Protein AF-W1YRR3-F1 (afdb_monomer_lite)

Structure (mmCIF, N/CA/C/O backbone):
data_AF-W1YRR3-F1
#
_entry.id   AF-W1YRR3-F1
#
loop_
_atom_site.group_PDB
_atom_site.id
_atom_site.type_symbol
_atom_site.label_atom_id
_atom_site.label_alt_id
_atom_site.label_comp_id
_atom_site.label_asym_id
_atom_site.label_entity_id
_atom_site.label_seq_id
_atom_site.pdbx_PDB_ins_code
_atom_site.Cartn_x
_atom_site.Cartn_y
_atom_site.Cartn_z
_atom_site.occupancy
_atom_site.B_iso_or_equiv
_atom_site.auth_seq_id
_atom_site.auth_comp_id
_atom_site.auth_asym_id
_atom_site.auth_atom_id
_atom_site.pdbx_PDB_model_num
ATOM 1 N N . ARG A 1 1 ? -19.449 -3.623 0.947 1.00 77.38 1 ARG A N 1
ATOM 2 C CA . ARG A 1 1 ? -18.836 -3.225 2.238 1.00 77.38 1 ARG A CA 1
ATOM 3 C C . ARG A 1 1 ? -17.518 -3.935 2.559 1.00 77.38 1 ARG A C 1
ATOM 5 O O . ARG A 1 1 ? -16.496 -3.275 2.510 1.00 77.38 1 ARG A O 1
ATOM 12 N N . HIS A 1 2 ? -17.472 -5.234 2.900 1.00 93.50 2 HIS A N 1
ATOM 13 C CA . HIS A 1 2 ? -16.173 -5.859 3.242 1.00 93.50 2 HIS A CA 1
ATOM 14 C C . HIS A 1 2 ? -15.254 -6.070 2.035 1.00 93.50 2 HIS A C 1
ATOM 16 O O . HIS A 1 2 ? -14.051 -5.896 2.172 1.00 93.50 2 HIS A O 1
ATOM 22 N N . LYS A 1 3 ? -15.820 -6.391 0.865 1.00 96.31 3 LYS A N 1
ATOM 23 C CA . LYS A 1 3 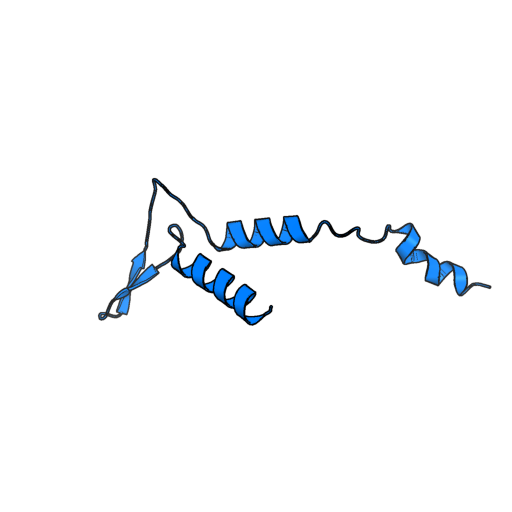? -15.065 -6.543 -0.385 1.00 96.31 3 LYS A CA 1
ATOM 24 C C . LYS A 1 3 ? -14.322 -5.264 -0.778 1.00 96.31 3 LYS A C 1
ATOM 26 O O . LYS A 1 3 ? -13.139 -5.346 -1.058 1.00 96.31 3 LYS A O 1
ATOM 31 N N . GLU A 1 4 ? -15.009 -4.120 -0.783 1.00 96.56 4 GLU A N 1
ATOM 32 C CA . GLU A 1 4 ? -14.396 -2.819 -1.108 1.00 96.56 4 GLU A CA 1
ATOM 33 C C . GLU A 1 4 ? -13.281 -2.502 -0.121 1.00 96.56 4 GLU A C 1
ATOM 35 O O . GLU A 1 4 ? -12.147 -2.382 -0.542 1.00 96.56 4 GLU A O 1
ATOM 40 N N . ARG A 1 5 ? -13.555 -2.585 1.188 1.00 94.56 5 ARG A N 1
ATOM 41 C CA . ARG A 1 5 ? -12.531 -2.369 2.220 1.00 94.56 5 ARG A CA 1
ATOM 42 C C . ARG A 1 5 ? -11.278 -3.229 2.020 1.00 94.56 5 ARG A C 1
ATOM 44 O O . ARG A 1 5 ? -10.169 -2.754 2.204 1.00 94.56 5 ARG A O 1
ATOM 51 N N . VAL A 1 6 ? -1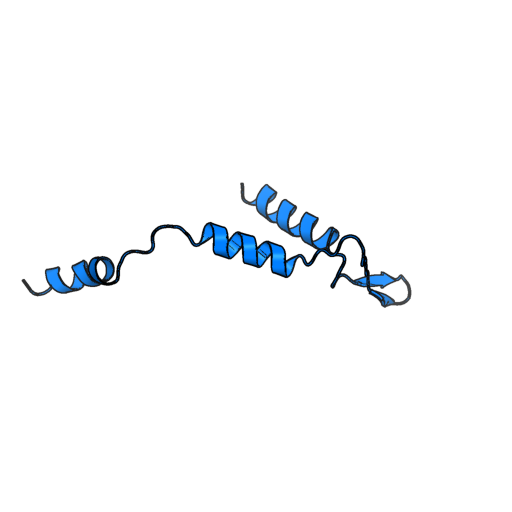1.442 -4.516 1.707 1.00 96.31 6 VAL A N 1
ATOM 52 C CA . VAL A 1 6 ? -10.292 -5.404 1.459 1.00 96.31 6 VAL A CA 1
ATOM 53 C C . VAL A 1 6 ? -9.571 -5.010 0.174 1.00 96.31 6 VAL A C 1
ATOM 55 O O . VAL A 1 6 ? -8.348 -5.061 0.142 1.00 96.31 6 VAL A O 1
ATOM 58 N N . LYS A 1 7 ? -10.307 -4.609 -0.866 1.00 97.81 7 LYS A N 1
ATOM 59 C CA . LYS A 1 7 ? -9.716 -4.122 -2.109 1.00 97.81 7 LYS A CA 1
ATOM 60 C C . LYS A 1 7 ? -8.894 -2.855 -1.866 1.00 97.81 7 LYS A C 1
ATOM 62 O O . LYS A 1 7 ? -7.746 -2.838 -2.273 1.00 97.81 7 LYS A O 1
ATOM 67 N N . ASP A 1 8 ? -9.429 -1.885 -1.133 1.00 96.69 8 ASP A N 1
ATOM 68 C CA . ASP A 1 8 ? -8.744 -0.624 -0.829 1.00 96.69 8 ASP A CA 1
ATOM 69 C C . ASP A 1 8 ? -7.429 -0.874 -0.068 1.00 96.69 8 ASP A C 1
ATOM 71 O O . ASP A 1 8 ? -6.397 -0.294 -0.389 1.00 96.69 8 ASP A O 1
ATOM 75 N N . ILE A 1 9 ? -7.431 -1.823 0.881 1.00 97.12 9 ILE A N 1
ATOM 76 C CA . ILE A 1 9 ? -6.206 -2.258 1.572 1.00 97.12 9 ILE A CA 1
ATOM 77 C C . ILE A 1 9 ? -5.195 -2.843 0.576 1.00 97.12 9 ILE A C 1
ATOM 79 O O . ILE A 1 9 ? -4.012 -2.524 0.646 1.00 97.12 9 ILE A O 1
ATOM 83 N N . LEU A 1 10 ? -5.631 -3.720 -0.333 1.00 97.94 10 LEU A N 1
ATOM 84 C CA . LEU A 1 10 ? -4.736 -4.337 -1.316 1.00 97.94 10 LEU A CA 1
ATOM 85 C C . LEU A 1 10 ? -4.195 -3.316 -2.323 1.00 97.94 10 LEU A C 1
ATOM 87 O O . LEU A 1 10 ? -3.014 -3.387 -2.654 1.00 97.94 10 LEU A O 1
ATOM 91 N N . ASP A 1 11 ? -5.027 -2.374 -2.766 1.00 98.06 11 ASP A N 1
ATOM 92 C CA . ASP A 1 11 ? -4.635 -1.289 -3.665 1.00 98.06 11 ASP A CA 1
ATOM 93 C C . ASP A 1 11 ? -3.547 -0.422 -2.986 1.00 98.06 11 ASP A C 1
ATOM 95 O O . ASP A 1 11 ? -2.484 -0.219 -3.571 1.00 98.06 11 ASP A O 1
ATOM 99 N N . LEU A 1 12 ? -3.708 -0.070 -1.701 1.00 97.62 12 LEU A N 1
ATOM 100 C CA . LEU A 1 12 ? -2.678 0.635 -0.919 1.00 97.62 12 LEU A CA 1
ATOM 101 C C . LEU A 1 12 ? -1.351 -0.145 -0.822 1.00 97.62 12 LEU A C 1
ATOM 103 O O . LEU A 1 12 ? -0.274 0.442 -0.900 1.00 97.62 12 LEU A O 1
ATOM 107 N N . TYR A 1 13 ? -1.396 -1.473 -0.673 1.00 96.94 13 TYR A N 1
ATOM 108 C CA . TYR A 1 13 ? -0.178 -2.296 -0.657 1.00 96.94 13 TYR A CA 1
ATOM 109 C C . TYR A 1 13 ? 0.537 -2.350 -2.013 1.00 96.94 13 TYR A C 1
ATOM 111 O O . TYR A 1 13 ? 1.755 -2.540 -2.043 1.00 96.94 13 TYR A O 1
ATOM 119 N N . LEU A 1 14 ? -0.187 -2.207 -3.126 1.00 95.62 14 LEU A N 1
ATOM 120 C CA . LEU A 1 14 ? 0.411 -2.120 -4.461 1.00 95.62 14 LEU A CA 1
ATOM 121 C C . LEU A 1 14 ? 1.066 -0.755 -4.713 1.00 95.62 14 LEU A C 1
ATOM 123 O O . LEU A 1 14 ? 2.003 -0.675 -5.507 1.00 95.62 14 LEU A O 1
ATOM 127 N N . GLU A 1 15 ? 0.598 0.285 -4.026 1.00 95.88 15 GLU A N 1
ATOM 128 C CA . GLU A 1 15 ? 1.129 1.650 -4.091 1.00 95.88 15 GLU A CA 1
ATOM 129 C C . GLU A 1 15 ? 2.295 1.907 -3.121 1.00 95.88 15 GLU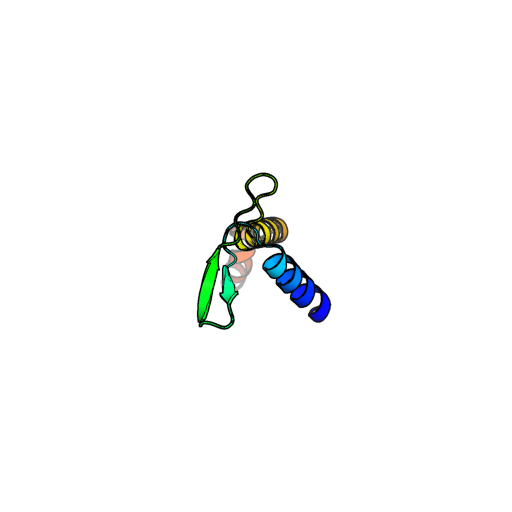 A C 1
ATOM 131 O O . GLU A 1 15 ? 2.903 2.973 -3.168 1.00 95.88 15 GLU A O 1
ATOM 136 N N . ASP A 1 16 ? 2.650 0.953 -2.254 1.00 97.00 16 ASP A N 1
ATOM 137 C CA . ASP A 1 16 ? 3.746 1.122 -1.296 1.00 97.00 16 ASP A CA 1
ATOM 138 C C . ASP A 1 16 ? 5.086 1.358 -2.016 1.00 97.00 16 ASP A C 1
ATOM 140 O O . ASP A 1 16 ? 5.581 0.523 -2.782 1.00 97.00 16 ASP A O 1
ATOM 144 N N . THR A 1 17 ? 5.706 2.506 -1.743 1.00 95.88 17 THR A N 1
ATOM 145 C CA . THR A 1 17 ? 6.959 2.920 -2.382 1.00 95.88 17 THR A CA 1
ATOM 146 C C . THR A 1 17 ? 8.168 2.835 -1.456 1.00 95.88 17 THR A C 1
ATOM 148 O O . THR A 1 17 ? 9.285 3.110 -1.896 1.00 95.88 17 THR A O 1
ATOM 151 N N . LEU A 1 18 ? 7.986 2.437 -0.192 1.00 94.94 18 LEU A N 1
ATOM 152 C CA . LEU A 1 18 ? 9.036 2.449 0.833 1.00 94.94 18 LEU A CA 1
ATOM 153 C C . LEU A 1 18 ? 9.521 1.062 1.256 1.00 94.94 18 LEU A C 1
ATOM 155 O O . LEU A 1 18 ? 10.683 0.903 1.663 1.00 94.94 18 LEU A O 1
ATOM 159 N N . LYS A 1 19 ? 8.639 0.067 1.234 1.00 94.75 19 LYS A N 1
ATOM 160 C CA . LYS A 1 19 ? 8.852 -1.287 1.759 1.00 94.75 19 LYS A CA 1
ATOM 161 C C . LYS A 1 19 ? 8.542 -2.367 0.727 1.00 94.75 19 LYS A C 1
ATOM 163 O O . LYS A 1 19 ? 9.034 -3.486 0.896 1.00 94.75 19 LYS A O 1
ATOM 168 N N . ALA A 1 20 ? 7.808 -2.059 -0.341 1.00 96.25 20 ALA A N 1
ATOM 169 C CA . ALA A 1 20 ? 7.522 -3.022 -1.399 1.00 96.25 20 ALA A CA 1
ATOM 170 C C . ALA A 1 20 ? 8.792 -3.554 -2.088 1.00 96.25 20 ALA A C 1
ATOM 172 O O . ALA A 1 20 ? 9.769 -2.836 -2.333 1.00 96.25 20 ALA A O 1
ATOM 173 N N . HIS A 1 21 ? 8.763 -4.844 -2.424 1.00 96.81 21 HIS A N 1
ATOM 174 C CA . HIS A 1 21 ? 9.804 -5.521 -3.191 1.00 96.81 21 HIS A CA 1
ATOM 175 C C . HIS A 1 21 ? 9.174 -6.270 -4.363 1.00 96.81 21 HIS A C 1
ATOM 177 O O . HIS A 1 21 ? 8.285 -7.097 -4.176 1.00 96.81 21 HIS A O 1
ATOM 183 N N . ILE A 1 22 ? 9.672 -6.016 -5.573 1.00 95.06 22 ILE A N 1
ATOM 184 C CA . ILE A 1 22 ? 9.243 -6.718 -6.783 1.00 95.06 22 ILE A CA 1
ATOM 185 C C . ILE A 1 22 ? 10.103 -7.968 -6.943 1.00 95.06 22 ILE A C 1
ATOM 187 O O . ILE A 1 22 ? 11.327 -7.866 -7.079 1.00 95.06 22 ILE A O 1
ATOM 191 N N . MET A 1 23 ? 9.454 -9.132 -6.958 1.00 96.69 23 MET A N 1
ATOM 192 C CA . MET A 1 23 ? 10.091 -10.400 -7.303 1.00 96.69 23 MET A CA 1
ATOM 193 C C . MET A 1 23 ? 10.334 -10.461 -8.812 1.00 96.69 23 MET A C 1
ATOM 195 O O . MET A 1 23 ? 9.435 -10.204 -9.614 1.00 96.69 23 MET A O 1
ATOM 199 N N . ARG A 1 24 ? 11.559 -10.790 -9.205 1.00 96.50 24 ARG A N 1
ATOM 200 C CA . ARG A 1 24 ? 11.950 -11.004 -10.600 1.00 96.50 24 ARG A CA 1
ATOM 201 C C . ARG A 1 24 ? 11.832 -12.482 -10.970 1.00 96.50 24 ARG A C 1
ATOM 203 O O . ARG A 1 24 ? 11.757 -13.348 -10.104 1.00 96.50 24 ARG A O 1
ATOM 210 N N . ALA A 1 25 ? 11.846 -12.773 -12.271 1.00 97.44 25 ALA A N 1
ATOM 211 C CA . ALA A 1 25 ? 11.764 -14.143 -12.787 1.00 97.44 25 ALA A CA 1
ATOM 212 C C . ALA A 1 25 ? 12.940 -15.037 -12.345 1.00 97.44 25 ALA A C 1
ATOM 214 O O . ALA A 1 25 ? 12.805 -16.255 -12.311 1.00 97.44 25 ALA A O 1
ATOM 215 N N . ASP A 1 26 ? 14.073 -14.432 -11.984 1.00 97.19 26 ASP A N 1
ATOM 216 C CA . ASP A 1 26 ? 15.259 -15.112 -11.454 1.00 97.19 26 ASP A CA 1
ATOM 217 C C . ASP A 1 26 ? 15.187 -15.386 -9.937 1.00 97.19 26 ASP A C 1
ATOM 219 O O . ASP A 1 26 ? 16.140 -15.902 -9.359 1.00 97.19 26 ASP A O 1
ATOM 223 N N . GLY A 1 27 ? 14.076 -15.033 -9.277 1.00 97.06 27 GLY A N 1
ATOM 224 C CA . GLY A 1 27 ? 13.883 -15.202 -7.835 1.00 97.06 27 GLY A CA 1
ATOM 225 C C . GLY A 1 27 ? 14.530 -14.115 -6.970 1.00 97.06 27 GLY A C 1
ATOM 226 O O . GLY A 1 27 ? 14.388 -14.147 -5.748 1.00 97.06 27 GLY A O 1
ATOM 227 N N . SER A 1 28 ? 15.210 -13.130 -7.564 1.00 97.50 28 SER A N 1
ATOM 228 C CA . SER A 1 28 ? 15.720 -11.974 -6.825 1.00 97.50 28 SER A CA 1
ATOM 229 C C . SER A 1 28 ? 14.608 -10.971 -6.505 1.00 97.50 28 SER A C 1
ATOM 231 O O . SER A 1 28 ? 13.612 -10.847 -7.223 1.00 97.50 28 SER A O 1
ATOM 233 N N . TYR A 1 29 ? 14.796 -10.210 -5.428 1.00 97.06 29 TYR A N 1
ATOM 234 C CA . TYR A 1 29 ? 13.886 -9.141 -5.025 1.00 97.06 29 TYR A CA 1
ATOM 235 C C . TYR A 1 29 ? 14.537 -7.783 -5.249 1.00 97.06 29 TYR A C 1
ATOM 237 O O . TYR A 1 29 ? 15.647 -7.525 -4.783 1.00 97.06 29 TYR A O 1
ATOM 245 N N . ARG A 1 30 ? 13.822 -6.882 -5.925 1.00 95.12 30 ARG A N 1
ATOM 246 C CA . ARG A 1 30 ? 14.226 -5.482 -6.061 1.00 95.12 30 ARG A CA 1
ATOM 247 C C . ARG A 1 30 ? 13.297 -4.595 -5.251 1.00 95.12 30 ARG A C 1
ATOM 249 O O . ARG A 1 30 ? 12.100 -4.541 -5.521 1.00 95.12 30 ARG A O 1
ATOM 256 N N . LYS A 1 31 ? 13.874 -3.855 -4.311 1.00 94.81 31 LYS A N 1
ATOM 257 C CA . LYS A 1 31 ? 13.158 -2.857 -3.523 1.00 94.81 31 LYS A CA 1
ATOM 258 C C . LYS A 1 31 ? 12.643 -1.710 -4.408 1.00 94.81 31 LYS A C 1
ATOM 260 O O . LYS A 1 31 ? 13.394 -1.190 -5.238 1.00 94.81 31 LYS A O 1
ATOM 265 N N . ILE A 1 32 ? 11.388 -1.314 -4.207 1.00 89.44 32 ILE A N 1
ATOM 266 C CA . ILE A 1 32 ? 10.840 -0.044 -4.699 1.00 89.44 32 ILE A CA 1
ATOM 267 C C . ILE A 1 32 ? 11.243 1.049 -3.702 1.00 89.44 32 ILE A C 1
ATOM 269 O O . ILE A 1 32 ? 11.211 0.832 -2.490 1.00 89.44 32 ILE A O 1
ATOM 273 N N . ASN A 1 33 ? 11.720 2.183 -4.209 1.00 89.56 33 ASN A N 1
ATOM 274 C CA . ASN A 1 33 ? 12.114 3.317 -3.381 1.00 89.56 33 ASN A CA 1
ATOM 275 C C . ASN A 1 33 ? 11.833 4.614 -4.136 1.00 89.56 33 ASN A C 1
ATOM 277 O O . ASN A 1 33 ? 12.696 5.082 -4.883 1.00 89.56 33 ASN A O 1
ATOM 281 N N . ASP A 1 34 ? 10.629 5.153 -3.965 1.00 91.12 34 ASP A N 1
ATOM 282 C CA . ASP A 1 34 ? 10.320 6.517 -4.391 1.00 91.12 34 ASP A CA 1
ATOM 283 C C . ASP A 1 34 ? 10.617 7.471 -3.230 1.00 91.12 34 ASP A C 1
ATOM 285 O O . ASP A 1 34 ? 10.068 7.341 -2.137 1.00 91.12 34 ASP A O 1
ATOM 289 N N . ARG A 1 35 ? 11.547 8.402 -3.457 1.00 87.75 35 ARG A N 1
ATOM 290 C CA . ARG A 1 35 ? 11.947 9.400 -2.457 1.00 87.75 35 ARG A CA 1
ATOM 291 C C . ARG A 1 35 ? 11.155 10.697 -2.566 1.00 87.75 35 ARG A C 1
ATOM 293 O O . ARG A 1 35 ? 11.171 11.467 -1.612 1.00 87.75 35 ARG A O 1
ATOM 300 N N . GLU A 1 36 ? 10.527 10.952 -3.708 1.00 93.19 36 GLU A N 1
ATOM 301 C CA . GLU A 1 36 ? 9.730 12.157 -3.933 1.00 93.19 36 GLU A CA 1
ATOM 302 C C . GLU A 1 36 ? 8.323 11.977 -3.359 1.00 93.19 36 GLU A C 1
ATOM 304 O O . GLU A 1 36 ? 7.800 12.891 -2.726 1.00 93.19 36 GLU A O 1
ATOM 309 N N . HIS A 1 37 ? 7.759 10.770 -3.491 1.00 92.88 37 HIS A N 1
ATOM 310 C CA . HIS A 1 37 ? 6.422 10.424 -3.000 1.00 92.88 37 HIS A CA 1
ATOM 311 C C . HIS A 1 37 ? 6.463 9.146 -2.139 1.00 92.88 37 HIS A C 1
ATOM 313 O O . HIS A 1 37 ? 6.070 8.063 -2.585 1.00 92.88 37 HIS A O 1
ATOM 319 N N . PRO A 1 38 ? 6.986 9.234 -0.902 1.00 94.94 38 PRO A N 1
ATOM 320 C CA . PRO A 1 38 ? 7.097 8.080 -0.023 1.00 94.94 38 PRO A CA 1
ATOM 321 C C . PRO A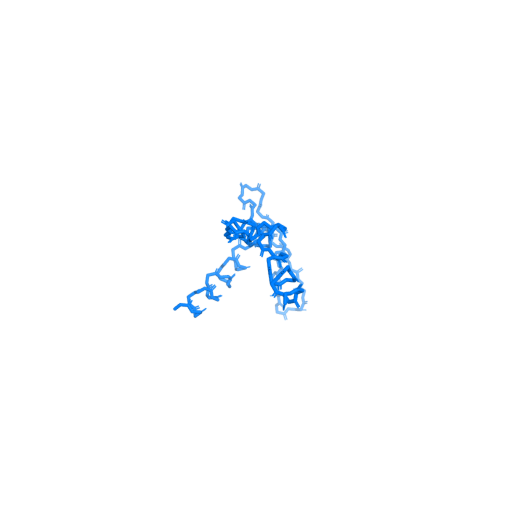 1 38 ? 5.723 7.656 0.514 1.00 94.94 38 PRO A C 1
ATOM 323 O O . PRO A 1 38 ? 5.046 8.430 1.187 1.00 94.94 38 PRO A O 1
ATOM 326 N N . ILE A 1 39 ? 5.344 6.403 0.266 1.00 96.31 39 ILE A N 1
ATOM 327 C CA . ILE A 1 39 ? 4.123 5.773 0.773 1.00 96.31 39 ILE A CA 1
ATOM 328 C C . ILE A 1 39 ? 4.521 4.520 1.554 1.00 96.31 39 ILE A C 1
ATOM 330 O O . ILE A 1 39 ? 5.197 3.634 1.026 1.00 96.31 39 ILE A O 1
ATOM 334 N N . SER A 1 40 ? 4.098 4.456 2.818 1.00 96.69 40 SER A N 1
ATOM 335 C CA . SER A 1 40 ? 4.210 3.284 3.692 1.00 96.69 40 SER A CA 1
ATOM 336 C C . SER A 1 40 ? 2.801 2.781 3.980 1.00 96.69 40 SER A C 1
ATOM 338 O O . SER A 1 40 ? 2.069 3.394 4.760 1.00 96.69 40 SER A O 1
ATOM 340 N N . ALA A 1 41 ? 2.409 1.664 3.360 1.00 97.19 41 ALA A N 1
ATOM 341 C CA . ALA A 1 41 ? 1.047 1.142 3.489 1.00 97.19 41 ALA A CA 1
ATOM 342 C C . ALA A 1 41 ? 0.680 0.872 4.957 1.00 97.19 41 ALA A C 1
ATOM 344 O O . ALA A 1 41 ? -0.426 1.157 5.404 1.00 97.19 41 ALA A O 1
ATOM 345 N N . GLN A 1 42 ? 1.634 0.362 5.740 1.00 97.00 42 GLN A N 1
ATOM 346 C CA . GLN A 1 42 ? 1.419 0.049 7.155 1.00 97.00 42 GLN A CA 1
ATOM 347 C C . GLN A 1 42 ? 1.205 1.301 8.016 1.00 97.00 42 GLN A C 1
ATOM 349 O O . GLN A 1 42 ? 0.409 1.260 8.953 1.00 97.00 42 GLN A O 1
ATOM 354 N N . GLU A 1 43 ? 1.895 2.403 7.714 1.00 97.56 43 GLU A N 1
ATOM 355 C CA . GLU A 1 43 ? 1.728 3.662 8.449 1.00 97.56 43 GLU A CA 1
ATOM 356 C C . GLU A 1 43 ? 0.366 4.298 8.158 1.00 97.56 43 GLU A C 1
ATOM 358 O O . GLU A 1 43 ? -0.320 4.704 9.097 1.00 97.56 43 GLU A O 1
ATOM 363 N N . GLU A 1 44 ? -0.068 4.314 6.893 1.00 97.00 44 GLU A N 1
ATOM 364 C CA . GLU A 1 44 ? -1.399 4.825 6.535 1.00 97.00 44 GLU A CA 1
ATOM 365 C C . GLU A 1 44 ? -2.516 3.974 7.156 1.00 97.00 44 GLU A C 1
ATOM 367 O O . GLU A 1 44 ? -3.421 4.519 7.787 1.00 97.00 44 GLU A O 1
ATOM 372 N N . LEU A 1 45 ? -2.410 2.639 7.115 1.00 96.62 45 LEU A N 1
ATOM 373 C CA . LEU A 1 45 ? -3.386 1.756 7.770 1.00 96.62 45 LEU A CA 1
ATOM 374 C C . LEU A 1 45 ? -3.455 1.978 9.289 1.00 96.62 45 LEU A C 1
ATOM 376 O O . LEU A 1 45 ? -4.540 1.934 9.872 1.00 96.62 45 LEU A O 1
ATOM 380 N N . MET A 1 46 ? -2.317 2.224 9.947 1.00 96.31 46 MET A N 1
ATOM 381 C CA . MET A 1 46 ? -2.294 2.527 11.381 1.00 96.31 46 MET A CA 1
ATOM 382 C C . MET A 1 46 ? -2.978 3.864 11.680 1.00 96.31 46 MET A C 1
ATOM 384 O O . MET A 1 46 ? -3.767 3.966 12.619 1.00 96.31 46 MET A O 1
ATOM 388 N N . LYS A 1 47 ? -2.705 4.890 10.873 1.00 95.44 47 LYS A N 1
ATOM 389 C CA . LYS A 1 47 ? -3.327 6.211 10.998 1.00 95.44 47 LYS A CA 1
ATOM 390 C C . LYS A 1 47 ? -4.845 6.137 10.827 1.00 95.44 47 LYS A C 1
ATOM 392 O O . LYS A 1 47 ? -5.569 6.727 11.628 1.00 95.44 47 LYS A O 1
ATOM 397 N N . GLU A 1 48 ? -5.330 5.376 9.848 1.00 92.88 48 GLU A N 1
ATOM 398 C CA . GLU A 1 48 ? -6.762 5.109 9.680 1.00 92.88 48 GLU A CA 1
ATOM 399 C C . GLU A 1 48 ? -7.356 4.378 10.889 1.00 92.88 48 GLU A C 1
ATOM 401 O O . GLU A 1 48 ? -8.427 4.750 11.371 1.00 92.88 48 GLU A O 1
ATOM 406 N N . ALA A 1 49 ? -6.662 3.365 11.416 1.00 92.00 49 ALA A N 1
ATOM 407 C CA . ALA A 1 49 ? -7.121 2.617 12.583 1.00 92.00 49 ALA A CA 1
ATOM 408 C C . ALA A 1 49 ? -7.275 3.517 13.820 1.00 92.00 49 ALA A C 1
ATOM 410 O O . ALA A 1 49 ? -8.332 3.491 14.449 1.00 92.00 49 ALA A O 1
ATOM 411 N N . ILE A 1 50 ? -6.276 4.359 14.117 1.00 93.31 50 ILE A N 1
ATOM 412 C CA . ILE A 1 50 ? -6.327 5.335 15.220 1.00 93.31 50 ILE A CA 1
ATOM 413 C C . ILE A 1 50 ? -7.474 6.334 15.003 1.00 93.31 50 ILE A C 1
ATOM 415 O O . ILE A 1 50 ? -8.246 6.608 15.921 1.00 93.31 50 ILE A O 1
ATOM 419 N N . ALA A 1 51 ? -7.639 6.858 13.783 1.00 90.38 51 ALA A N 1
ATOM 420 C CA . ALA A 1 51 ? -8.720 7.794 13.469 1.00 90.38 51 ALA A CA 1
ATOM 421 C C . ALA A 1 51 ? -10.112 7.163 13.664 1.00 90.38 51 ALA A C 1
ATOM 423 O O . ALA A 1 51 ? -11.042 7.823 14.128 1.00 90.38 51 ALA A O 1
ATOM 424 N N . HIS A 1 52 ? -10.255 5.873 13.350 1.00 84.81 52 HIS A N 1
ATOM 425 C CA . HIS A 1 52 ? -11.492 5.119 13.548 1.00 84.81 52 HIS A CA 1
ATOM 426 C C . HIS A 1 52 ? -11.711 4.624 14.988 1.00 84.81 52 HIS A C 1
ATOM 428 O O . HIS A 1 52 ? -12.850 4.289 15.335 1.00 84.81 52 HIS A O 1
ATOM 434 N N . GLU A 1 53 ? -10.669 4.589 15.824 1.00 77.44 53 GLU A N 1
ATOM 435 C CA . GLU A 1 53 ? -10.737 4.210 17.242 1.00 77.44 53 GLU A CA 1
ATOM 436 C C . GLU A 1 53 ? -11.442 5.270 18.104 1.00 77.44 53 GLU A C 1
ATOM 438 O O . GLU A 1 53 ? -11.987 4.931 19.151 1.00 77.44 53 GLU A O 1
ATOM 443 N N . HIS A 1 54 ? -11.564 6.517 17.628 1.00 59.50 54 HIS A N 1
ATOM 444 C CA . HIS A 1 54 ? -12.323 7.607 18.268 1.00 59.50 54 HIS A CA 1
ATOM 445 C C . HIS A 1 54 ? -13.858 7.401 18.300 1.00 59.50 54 HIS A C 1
ATOM 447 O O . HIS A 1 54 ? -14.641 8.345 18.195 1.00 59.50 54 HIS A O 1
ATOM 453 N N . LYS A 1 55 ? -14.327 6.168 18.490 1.00 59.19 55 LYS A N 1
ATOM 454 C CA . LYS A 1 55 ? -15.656 5.903 19.041 1.00 59.19 55 LYS A CA 1
ATOM 455 C C . LYS A 1 55 ? -15.561 6.033 20.552 1.00 59.19 55 LYS A C 1
ATOM 457 O O . LYS A 1 55 ? -14.701 5.402 21.154 1.00 59.19 55 LYS A O 1
ATOM 462 N N . GLU A 1 56 ? -16.438 6.839 21.144 1.00 61.25 56 GLU A N 1
ATOM 463 C CA . GLU A 1 56 ? -16.527 7.049 22.592 1.00 61.25 56 GLU A CA 1
ATOM 464 C C . GLU A 1 56 ? -16.399 5.719 23.349 1.00 61.25 56 GLU A C 1
ATOM 466 O O . GLU A 1 56 ? -17.307 4.886 23.372 1.00 61.25 56 GLU A O 1
ATOM 471 N N . SER A 1 57 ? -15.224 5.482 23.933 1.00 66.62 57 SER A N 1
ATOM 472 C CA . SER A 1 57 ? -15.016 4.339 24.807 1.00 66.62 57 SER A CA 1
ATOM 473 C C . SER A 1 57 ? -15.750 4.642 26.109 1.00 66.62 57 SER A C 1
ATOM 475 O O . SER A 1 57 ? -15.472 5.685 26.707 1.00 66.62 57 SER A O 1
ATOM 477 N N . MET A 1 58 ? -16.640 3.750 26.564 1.00 70.88 58 MET A N 1
ATOM 478 C CA . MET A 1 58 ? -17.314 3.921 27.856 1.00 70.88 58 MET A CA 1
ATOM 479 C C . MET A 1 58 ? -16.293 4.280 28.932 1.00 70.88 58 MET A C 1
ATOM 481 O O . MET A 1 58 ? -15.266 3.601 29.076 1.00 70.88 58 MET A O 1
ATOM 485 N N . THR A 1 59 ? -16.578 5.333 29.686 1.00 81.62 59 THR A N 1
ATOM 486 C CA . THR A 1 59 ? -15.770 5.759 30.824 1.00 81.62 59 THR A CA 1
ATOM 487 C C . THR A 1 59 ? -15.615 4.605 31.817 1.00 81.62 59 THR A C 1
ATOM 489 O O . THR A 1 59 ? -16.441 3.692 31.892 1.00 81.62 59 THR A O 1
ATOM 492 N N . VAL A 1 60 ? -14.552 4.629 32.625 1.00 76.19 60 VAL A N 1
ATOM 493 C CA . VAL A 1 60 ? -14.344 3.624 33.687 1.00 76.19 60 VAL A CA 1
ATOM 494 C C . VAL A 1 60 ? -15.584 3.510 34.589 1.00 76.19 60 VAL A C 1
ATOM 496 O O . VAL A 1 60 ? -15.948 2.410 34.992 1.00 76.19 60 VAL A O 1
ATOM 499 N N . ILE A 1 61 ? -16.266 4.632 34.843 1.00 80.50 61 ILE A N 1
ATOM 500 C CA . ILE A 1 61 ? -17.490 4.703 35.651 1.00 80.50 61 ILE A CA 1
ATOM 501 C C . ILE A 1 61 ? -18.633 3.921 34.990 1.00 80.50 61 ILE A C 1
ATOM 503 O O . ILE A 1 61 ? -19.269 3.094 35.644 1.00 80.50 61 ILE A O 1
ATOM 507 N N . GLU A 1 62 ? -18.872 4.129 33.696 1.00 82.81 62 GLU A N 1
ATOM 508 C CA . GLU A 1 62 ? -19.902 3.405 32.938 1.00 82.81 62 GLU A CA 1
ATOM 509 C C . GLU A 1 62 ? -19.603 1.905 32.862 1.00 82.81 62 GLU A C 1
ATOM 511 O O . GLU A 1 62 ? -20.506 1.086 33.028 1.00 82.81 62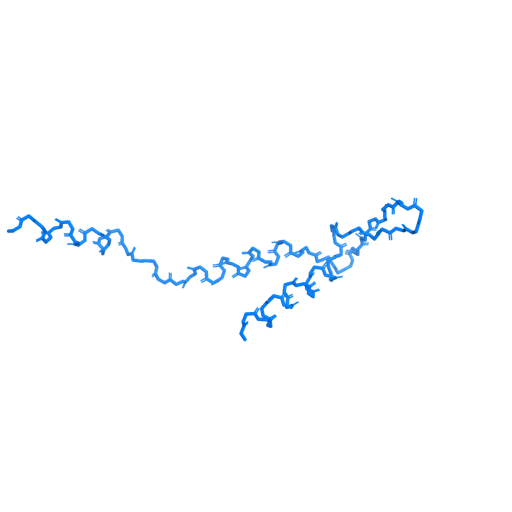 GLU A O 1
ATOM 516 N N . ARG A 1 63 ? -18.325 1.525 32.719 1.00 79.75 63 ARG A N 1
ATOM 517 C CA . ARG A 1 63 ? -17.905 0.113 32.739 1.00 79.75 63 ARG A CA 1
ATOM 518 C C . ARG A 1 63 ? -18.188 -0.579 34.074 1.00 79.75 63 ARG A C 1
ATOM 520 O O . ARG A 1 63 ? -18.453 -1.777 34.085 1.00 79.75 63 ARG A O 1
ATOM 527 N N . LEU A 1 64 ? -18.142 0.154 35.187 1.00 85.44 64 LEU A N 1
ATOM 528 C CA . LEU A 1 64 ? -18.335 -0.392 36.533 1.00 85.44 64 LEU A CA 1
ATOM 529 C C . LEU A 1 64 ? -19.800 -0.375 37.005 1.00 85.44 64 LEU A C 1
ATOM 531 O O . LEU A 1 64 ? -20.123 -1.059 37.977 1.00 85.44 64 LEU A O 1
ATOM 535 N N . GLN A 1 65 ? -20.712 0.333 36.321 1.00 82.94 65 GLN A N 1
ATOM 536 C CA . GLN A 1 65 ? -22.142 0.379 36.677 1.00 82.94 65 GLN A CA 1
ATOM 537 C C . GLN A 1 65 ? -22.799 -0.995 36.926 1.00 82.94 65 GLN A C 1
ATOM 539 O O . GLN A 1 65 ? -23.578 -1.097 37.879 1.00 82.94 65 GLN A O 1
ATOM 544 N N . PRO A 1 66 ? -22.527 -2.053 36.137 1.00 84.12 66 PRO A N 1
ATOM 545 C CA . PRO A 1 66 ? -23.105 -3.373 36.383 1.00 84.12 66 PRO A CA 1
ATOM 546 C C . PRO A 1 66 ? -22.711 -3.963 37.744 1.00 84.12 66 PRO A C 1
ATOM 548 O O . PRO A 1 66 ? -23.544 -4.588 38.393 1.00 84.12 66 PRO A O 1
ATOM 551 N N . MET A 1 67 ? -21.488 -3.710 38.228 1.00 76.44 67 MET A N 1
ATOM 552 C CA . MET A 1 67 ? -21.015 -4.236 39.517 1.00 76.44 67 MET A CA 1
ATOM 553 C C . MET A 1 67 ? -21.735 -3.596 40.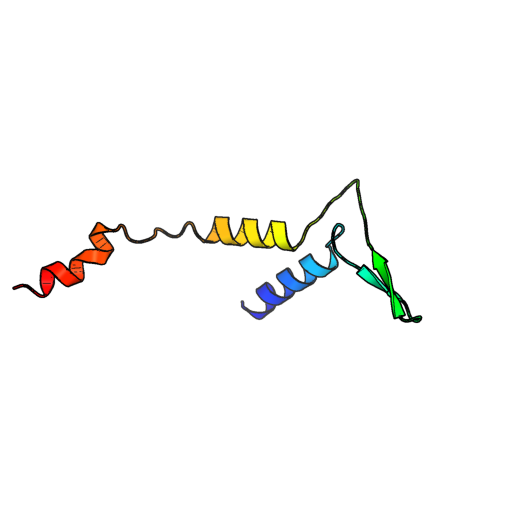707 1.00 76.44 67 MET A C 1
ATOM 555 O O . MET A 1 67 ? -22.026 -4.273 41.688 1.00 76.44 67 MET A O 1
ATOM 559 N N . PHE A 1 68 ? -22.089 -2.313 40.608 1.00 72.06 68 PHE A N 1
ATOM 560 C CA . PHE A 1 68 ? -22.836 -1.619 41.662 1.00 72.06 68 PHE A CA 1
ATOM 561 C C . PHE A 1 68 ? -24.304 -2.055 41.751 1.00 72.06 68 PHE A C 1
ATOM 563 O O . PHE A 1 68 ? -24.921 -1.914 42.804 1.00 72.06 68 PHE A O 1
ATOM 570 N N . LYS A 1 69 ? -24.873 -2.592 40.662 1.00 68.88 69 LYS A N 1
ATOM 571 C CA . LYS A 1 69 ? -26.260 -3.085 40.624 1.00 68.88 69 LYS A CA 1
ATOM 572 C C . LYS A 1 69 ? -26.422 -4.503 41.181 1.00 68.88 69 LYS A C 1
ATOM 574 O O . LYS A 1 69 ? -27.537 -4.850 41.543 1.00 68.88 69 LYS A O 1
ATOM 579 N N . MET A 1 70 ? -25.349 -5.295 41.272 1.00 61.00 70 MET A N 1
ATOM 580 C CA . MET A 1 70 ? -25.390 -6.664 41.821 1.00 61.00 70 MET A CA 1
ATOM 581 C C . MET A 1 70 ? -25.305 -6.732 43.353 1.00 61.00 70 MET A C 1
ATOM 583 O O . MET A 1 70 ? -25.534 -7.792 43.922 1.00 61.00 70 MET A O 1
ATOM 587 N N . ASN A 1 71 ? -24.987 -5.620 44.021 1.00 57.84 71 ASN A N 1
ATOM 588 C CA . ASN A 1 71 ? -24.858 -5.547 45.481 1.00 57.84 71 ASN A CA 1
ATOM 589 C C . ASN A 1 71 ? -26.126 -4.993 46.169 1.00 57.84 71 ASN A C 1
ATOM 591 O O . ASN A 1 71 ? -26.026 -4.408 47.248 1.00 57.84 71 ASN A O 1
ATOM 595 N N . LYS A 1 72 ? -27.301 -5.124 45.539 1.00 53.16 72 LYS A N 1
ATOM 596 C CA . LYS A 1 72 ? -28.609 -4.795 46.125 1.00 53.16 72 LYS A CA 1
ATOM 597 C C . LYS A 1 72 ? -29.469 -6.037 46.272 1.00 53.16 72 LYS A C 1
ATOM 599 O O . LYS A 1 72 ? -29.451 -6.857 45.331 1.00 53.16 72 LYS A O 1
#

Sequence (72 aa):
RHKERVKDILDLYLEDTLKAHIMRADGSYRKINDREHPISAQEELMKEAIAHEHKESMTVIERLQPMFKMNK

Foldseek 3Di:
DVVVVVVVLVVLVVVAQCADWDQDPVRDTDHRHDPVDHRDSVVVVVVVVVVVVPPDDDDPVRVCVVVVVVVD

Organism: NCBI:txid408170

Secondary structure (DSSP, 8-state):
-HHHHHHHHHHHHHS-SSS-EEEPTTS-EEE---SSS---HHHHHHHHHHHHH-S-PPPHHHHHHHHHHTT-

Radius of gyration: 21.49 Å; chains: 1; bounding box: 44×27×59 Å

pLDDT: mean 88.45, std 11.97, range [53.16, 98.06]